Protein AF-A0A7S2QZH0-F1 (afdb_monomer_lite)

Organism: NCBI:txid49252

Foldseek 3Di:
DDCPDPVNLVVQLVQDDCVQENDDDPLPDSNLLSLLQWHGDGRQKIARVPPQFRFIDGDDQDPPDDPVVSVVSSVVVSVCSAPRTHPVRVRVSNVVSVVVVVVVVVVVVPVVPDDPDDVVVVVVVPPPPDDD

Structure (mmCIF, N/CA/C/O backbone):
data_AF-A0A7S2QZH0-F1
#
_entry.id   AF-A0A7S2QZH0-F1
#
loop_
_atom_site.group_PDB
_atom_site.id
_atom_site.type_symbol
_atom_site.label_atom_id
_atom_site.label_alt_id
_atom_site.label_comp_id
_atom_site.label_asym_id
_atom_site.label_entity_id
_atom_site.label_seq_id
_atom_site.pdbx_PDB_ins_code
_atom_site.Cartn_x
_atom_site.Cartn_y
_atom_site.Cartn_z
_atom_site.occupancy
_atom_site.B_iso_or_equiv
_atom_site.auth_seq_id
_atom_site.auth_comp_id
_atom_site.auth_asym_id
_atom_site.auth_atom_id
_atom_site.pdbx_PDB_model_num
ATOM 1 N N . ARG A 1 1 ? 8.606 1.012 -19.374 1.00 55.97 1 ARG A N 1
ATOM 2 C CA . ARG A 1 1 ? 7.199 1.336 -19.005 1.00 55.97 1 ARG A CA 1
ATOM 3 C C . ARG A 1 1 ? 7.217 2.508 -18.035 1.00 55.97 1 ARG A C 1
ATOM 5 O O . ARG A 1 1 ? 7.958 2.432 -17.066 1.00 55.97 1 ARG A O 1
ATOM 12 N N . GLN A 1 2 ? 6.449 3.571 -18.287 1.00 78.94 2 GLN A N 1
ATOM 13 C CA . GLN A 1 2 ? 6.393 4.718 -17.375 1.00 78.94 2 GLN A CA 1
ATOM 14 C C . GLN A 1 2 ? 5.576 4.367 -16.110 1.00 78.94 2 GLN A C 1
ATOM 16 O O . GLN A 1 2 ? 4.426 3.930 -16.238 1.00 78.94 2 GLN A O 1
ATOM 21 N N . PRO A 1 3 ? 6.130 4.531 -14.895 1.00 84.06 3 PRO A N 1
ATOM 22 C CA . PRO A 1 3 ? 5.494 4.100 -13.640 1.00 84.06 3 PRO A CA 1
ATOM 23 C C . PRO A 1 3 ? 4.222 4.893 -13.292 1.00 84.06 3 PRO A C 1
ATOM 25 O O . PRO A 1 3 ? 3.315 4.352 -12.652 1.00 84.06 3 PRO A O 1
ATOM 28 N N . PHE A 1 4 ? 4.128 6.134 -13.777 1.00 87.38 4 PHE A N 1
ATOM 29 C CA . PHE A 1 4 ? 3.031 7.071 -13.510 1.00 87.38 4 PHE A CA 1
ATOM 30 C C . PHE A 1 4 ? 1.964 7.135 -14.613 1.00 87.38 4 PHE A C 1
ATOM 32 O O . PHE A 1 4 ? 1.029 7.918 -14.502 1.00 87.38 4 PHE A O 1
ATOM 39 N N . SER A 1 5 ? 2.067 6.319 -15.670 1.00 90.94 5 SER A N 1
ATOM 40 C CA . SER A 1 5 ? 1.007 6.275 -16.689 1.00 90.94 5 SER A CA 1
ATOM 41 C C . SER A 1 5 ? -0.308 5.744 -16.103 1.00 90.94 5 SER A C 1
ATOM 43 O O . SER A 1 5 ? -0.283 4.891 -15.210 1.00 90.94 5 SER A O 1
ATOM 45 N N . ALA A 1 6 ? -1.447 6.171 -16.657 1.00 93.31 6 ALA A N 1
ATOM 46 C CA . ALA A 1 6 ? -2.769 5.681 -16.251 1.00 93.31 6 ALA A CA 1
ATOM 47 C C . ALA A 1 6 ? -2.864 4.145 -16.323 1.00 93.31 6 ALA A C 1
ATOM 49 O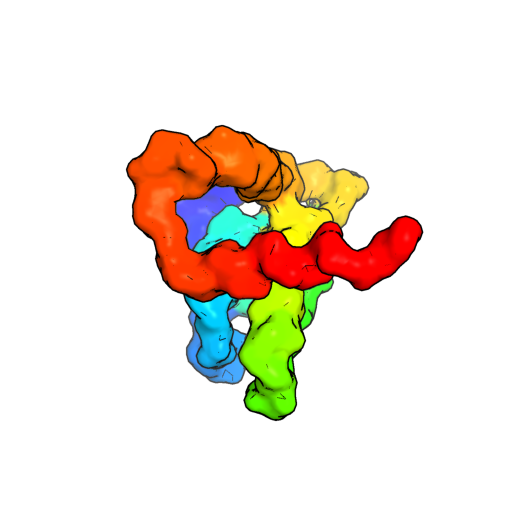 O . ALA A 1 6 ? -3.331 3.502 -15.389 1.00 93.31 6 ALA A O 1
ATOM 50 N N . SER A 1 7 ? -2.314 3.538 -17.382 1.00 95.06 7 SER A N 1
ATOM 51 C CA . SER A 1 7 ? -2.275 2.076 -17.528 1.00 95.06 7 SER A CA 1
ATOM 52 C C . SER A 1 7 ? -1.475 1.384 -16.418 1.00 95.06 7 SER A C 1
ATOM 54 O O . SER A 1 7 ? -1.883 0.341 -15.911 1.00 95.06 7 SER A O 1
ATOM 56 N N . SER A 1 8 ? -0.343 1.966 -16.006 1.00 93.81 8 SER A N 1
ATOM 57 C CA . SER A 1 8 ? 0.474 1.441 -14.909 1.00 93.81 8 SER A CA 1
ATOM 58 C C . SER A 1 8 ? -0.241 1.584 -13.569 1.00 93.81 8 SER A C 1
ATOM 60 O O . SER A 1 8 ? -0.105 0.705 -12.726 1.00 93.81 8 SER A O 1
ATOM 62 N N . TYR A 1 9 ? -0.987 2.671 -13.364 1.00 94.94 9 TYR A N 1
ATOM 63 C CA . TYR A 1 9 ? -1.792 2.887 -12.164 1.00 94.94 9 TYR A CA 1
ATOM 64 C C . TYR A 1 9 ? -2.964 1.900 -12.071 1.00 94.94 9 TYR A C 1
ATOM 66 O O . TYR A 1 9 ? -3.102 1.230 -11.049 1.00 94.94 9 TYR A O 1
ATOM 74 N N . ASN A 1 10 ? -3.730 1.725 -13.152 1.00 96.81 10 ASN A N 1
ATOM 75 C CA . ASN A 1 10 ? -4.853 0.782 -13.200 1.00 96.81 10 ASN A CA 1
ATOM 76 C C . ASN A 1 10 ? -4.401 -0.657 -12.928 1.00 96.81 10 ASN A C 1
ATOM 78 O O . ASN A 1 10 ? -4.992 -1.332 -12.094 1.00 96.81 10 ASN A O 1
ATOM 82 N N . LYS A 1 11 ? -3.271 -1.084 -13.504 1.00 97.06 11 LYS A N 1
ATOM 83 C CA . LYS A 1 11 ? -2.680 -2.400 -13.204 1.00 97.06 11 LYS A CA 1
ATOM 84 C C . LYS A 1 11 ? -2.366 -2.599 -11.724 1.00 97.06 11 LYS A C 1
ATOM 86 O O . LYS A 1 11 ? -2.441 -3.717 -11.225 1.00 97.06 11 LYS A O 1
ATOM 91 N N . ARG A 1 12 ? -1.981 -1.534 -11.010 1.00 97.69 12 ARG A N 1
ATOM 92 C CA . ARG A 1 12 ? -1.767 -1.630 -9.563 1.00 97.69 12 ARG A CA 1
ATOM 93 C C . ARG A 1 12 ? -3.084 -1.755 -8.818 1.00 97.69 12 ARG A C 1
ATOM 95 O O . ARG A 1 12 ? -3.172 -2.598 -7.934 1.00 97.69 12 ARG A O 1
ATOM 102 N N . LEU A 1 13 ? -4.103 -0.983 -9.192 1.00 97.25 13 LEU A N 1
ATOM 103 C CA . LEU A 1 13 ? -5.440 -1.092 -8.602 1.00 97.25 13 LEU A CA 1
ATOM 104 C C . LEU A 1 13 ? -6.047 -2.486 -8.769 1.00 97.25 13 LEU A C 1
ATOM 106 O O . LEU A 1 13 ? -6.577 -3.032 -7.810 1.00 97.25 13 LEU A O 1
ATOM 110 N N . GLU A 1 14 ? -5.904 -3.084 -9.950 1.00 98.12 14 GLU A N 1
ATOM 111 C CA . GLU A 1 14 ? -6.412 -4.427 -10.261 1.00 98.12 14 GLU A CA 1
ATOM 112 C C . GLU A 1 14 ? -5.811 -5.531 -9.374 1.00 98.12 14 GLU A C 1
ATOM 114 O O . GLU A 1 14 ? -6.393 -6.608 -9.246 1.00 98.12 14 GLU A O 1
ATOM 119 N N . SER A 1 15 ? -4.662 -5.278 -8.733 1.00 98.25 15 SER A N 1
ATOM 120 C CA . SER A 1 15 ? -4.067 -6.231 -7.787 1.00 98.25 15 SER A CA 1
ATOM 121 C C . SER A 1 15 ? -4.838 -6.341 -6.468 1.00 98.25 15 SER A C 1
ATOM 123 O O . SER A 1 15 ? -4.731 -7.355 -5.783 1.00 98.25 15 SER A O 1
ATOM 125 N N . PHE A 1 16 ? -5.630 -5.329 -6.101 1.00 98.25 16 PHE A N 1
ATOM 126 C CA . PHE A 1 16 ? -6.364 -5.308 -4.841 1.00 98.25 16 PHE A CA 1
ATOM 127 C C . PHE A 1 16 ? -7.692 -6.045 -4.981 1.00 98.25 16 PHE A C 1
ATOM 129 O O . PHE A 1 16 ? -8.530 -5.700 -5.812 1.00 98.25 16 PHE A O 1
ATOM 136 N N . ARG A 1 17 ? -7.908 -7.043 -4.123 1.00 96.69 17 ARG A N 1
ATOM 137 C CA . ARG A 1 17 ? -9.163 -7.795 -4.050 1.00 96.69 17 ARG A CA 1
ATOM 138 C C . ARG A 1 17 ? -9.742 -7.703 -2.652 1.00 96.69 17 ARG A C 1
ATOM 140 O O . ARG A 1 17 ? -9.004 -7.683 -1.671 1.00 96.69 17 ARG A O 1
ATOM 147 N N . THR A 1 18 ? -11.066 -7.736 -2.550 1.00 95.19 18 THR A N 1
ATOM 148 C CA . THR A 1 18 ? -11.759 -7.789 -1.254 1.00 95.19 18 THR A CA 1
ATOM 149 C C . THR A 1 18 ? -11.347 -9.006 -0.429 1.00 95.19 18 THR A C 1
ATOM 151 O O . THR A 1 18 ? -11.318 -8.917 0.787 1.00 95.19 18 THR A O 1
ATOM 154 N N . SER A 1 19 ? -10.958 -10.116 -1.063 1.00 96.31 19 SER A N 1
ATOM 155 C CA . SER A 1 19 ? -10.481 -11.325 -0.380 1.00 96.31 19 SER A CA 1
ATOM 156 C C . SER A 1 19 ? -9.100 -11.187 0.273 1.00 96.31 19 SER A C 1
ATOM 158 O O . SER A 1 19 ? -8.783 -11.958 1.170 1.00 96.31 19 SER A O 1
ATOM 160 N N . THR A 1 20 ? -8.263 -10.256 -0.192 1.00 96.25 20 THR A N 1
ATOM 161 C CA . THR A 1 20 ? -6.856 -10.118 0.236 1.00 96.25 20 THR A CA 1
ATOM 162 C C . THR A 1 20 ? -6.536 -8.743 0.824 1.00 96.25 20 THR A C 1
ATOM 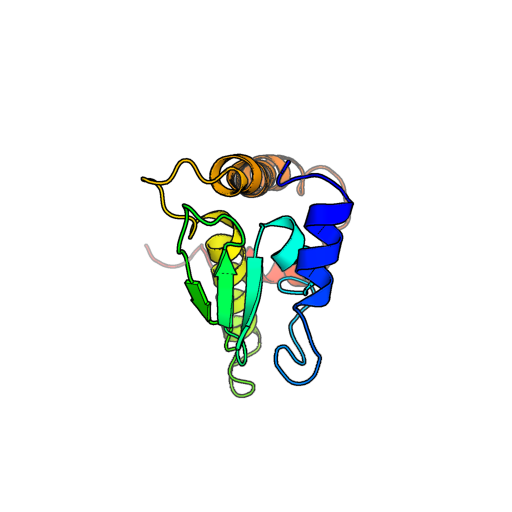164 O O . THR A 1 20 ? -5.455 -8.554 1.375 1.00 96.25 20 THR A O 1
ATOM 167 N N . TYR A 1 21 ? -7.451 -7.779 0.711 1.00 96.88 21 TYR A N 1
ATOM 168 C CA . TYR A 1 21 ? -7.281 -6.413 1.196 1.00 96.88 21 TYR A CA 1
ATOM 169 C C . TYR A 1 21 ? -8.639 -5.805 1.584 1.00 96.88 21 TYR A C 1
ATOM 171 O O . TYR A 1 21 ? -9.182 -4.927 0.910 1.00 96.88 21 TYR A O 1
ATOM 179 N N . PHE A 1 22 ? -9.226 -6.336 2.656 1.00 93.56 22 PHE A N 1
ATOM 180 C CA . PHE A 1 22 ? -10.569 -5.982 3.122 1.00 93.56 22 PHE A CA 1
ATOM 181 C C . PHE A 1 22 ? -10.560 -4.874 4.184 1.00 93.56 22 PHE A C 1
ATOM 183 O O . PHE A 1 22 ? -9.588 -4.727 4.926 1.00 93.56 22 PHE A O 1
ATOM 190 N N . ALA A 1 23 ? -11.674 -4.136 4.276 1.00 92.44 23 ALA A N 1
ATOM 191 C CA . ALA A 1 23 ? -12.004 -3.207 5.365 1.00 92.44 23 ALA A CA 1
ATOM 192 C C . ALA A 1 23 ? -10.881 -2.233 5.764 1.00 92.44 23 ALA A C 1
ATOM 194 O O . ALA A 1 23 ? -10.731 -1.879 6.934 1.00 92.44 23 ALA A O 1
ATOM 195 N N . LYS A 1 24 ? -10.075 -1.784 4.797 1.00 93.88 24 LYS A N 1
ATOM 196 C CA . LYS A 1 24 ? -9.039 -0.789 5.073 1.00 93.88 24 LYS A CA 1
ATOM 197 C C . LYS A 1 24 ? -9.642 0.614 5.136 1.00 93.88 24 LYS A C 1
ATOM 199 O O . LYS A 1 24 ? -10.502 0.941 4.315 1.00 93.88 24 LYS A O 1
ATOM 204 N N . PRO A 1 25 ? -9.183 1.459 6.074 1.00 92.88 25 PRO A N 1
ATOM 205 C CA . PRO A 1 25 ? -9.633 2.841 6.161 1.00 92.88 25 PRO A CA 1
ATOM 206 C C . PRO A 1 25 ? -9.270 3.592 4.881 1.00 92.88 25 PRO A C 1
ATOM 208 O O . PRO A 1 25 ? -8.297 3.253 4.206 1.00 92.88 25 PRO A O 1
ATOM 211 N N . ILE A 1 26 ? -10.002 4.665 4.570 1.00 88.31 26 ILE A N 1
ATOM 212 C CA . ILE A 1 26 ? -9.815 5.449 3.333 1.00 88.31 26 ILE A CA 1
ATOM 213 C C . ILE A 1 26 ? -8.361 5.900 3.126 1.00 88.31 26 ILE A C 1
ATOM 215 O O . ILE A 1 26 ? -7.845 5.939 2.006 1.00 88.31 26 ILE A O 1
ATOM 219 N N . ALA A 1 27 ? -7.684 6.159 4.244 1.00 88.50 27 ALA A N 1
ATOM 220 C CA . ALA A 1 27 ? -6.288 6.524 4.338 1.00 88.50 27 ALA A CA 1
ATOM 221 C C . ALA A 1 27 ? -5.306 5.510 3.743 1.00 88.50 27 ALA A C 1
ATOM 223 O O . ALA A 1 27 ? -4.231 5.894 3.285 1.00 88.50 27 ALA A O 1
ATOM 224 N N . LEU A 1 28 ? -5.693 4.241 3.763 1.00 93.75 28 LEU A N 1
ATOM 225 C CA . LEU A 1 28 ? -4.943 3.084 3.294 1.00 93.75 28 LEU A CA 1
ATOM 226 C C . LEU A 1 28 ? -5.747 2.355 2.211 1.00 93.75 28 LEU A C 1
ATOM 228 O O . LEU A 1 28 ? -5.608 1.156 2.023 1.00 93.75 28 LEU A O 1
ATOM 232 N N . SER A 1 29 ? -6.634 3.059 1.507 1.00 94.94 29 SER A N 1
ATOM 233 C CA . SER A 1 29 ? -7.429 2.455 0.438 1.00 94.94 29 SER A CA 1
ATOM 234 C C . SER A 1 29 ? -6.542 1.963 -0.719 1.00 94.94 29 SER A C 1
ATOM 236 O O . SER A 1 29 ? -5.436 2.484 -0.916 1.00 94.94 29 SER A O 1
ATOM 238 N N . PRO A 1 30 ? -7.026 1.012 -1.544 1.00 96.75 30 PRO A N 1
ATOM 239 C CA . PRO A 1 30 ? -6.342 0.588 -2.770 1.00 96.75 30 PRO A CA 1
ATOM 240 C C . PRO A 1 30 ? -5.908 1.750 -3.670 1.00 96.75 30 PRO A C 1
ATOM 242 O O . PRO A 1 30 ? -4.811 1.732 -4.220 1.00 96.75 30 PRO A O 1
ATOM 245 N N . ILE A 1 31 ? -6.741 2.793 -3.756 1.00 94.50 31 ILE A N 1
ATOM 246 C CA . ILE A 1 31 ? -6.486 4.029 -4.510 1.00 94.50 31 ILE A CA 1
ATOM 247 C C . ILE A 1 31 ? -5.218 4.720 -4.011 1.00 94.50 31 ILE A C 1
ATOM 249 O O . ILE A 1 31 ? -4.312 5.022 -4.791 1.00 94.50 31 ILE A O 1
ATOM 253 N N . VAL A 1 32 ? -5.127 4.921 -2.697 1.00 92.88 32 VAL A N 1
ATOM 254 C CA . VAL A 1 32 ? -3.962 5.548 -2.072 1.00 92.88 32 VAL A CA 1
ATOM 255 C C . VAL A 1 32 ? -2.726 4.666 -2.259 1.00 92.88 32 VAL A C 1
ATOM 257 O O . VAL A 1 32 ? -1.701 5.139 -2.749 1.00 92.88 32 VAL A O 1
ATOM 260 N N . CYS A 1 33 ? -2.823 3.372 -1.955 1.00 95.50 33 CYS A N 1
ATOM 261 C CA . CYS A 1 33 ? -1.702 2.439 -2.073 1.00 95.50 33 CYS A CA 1
A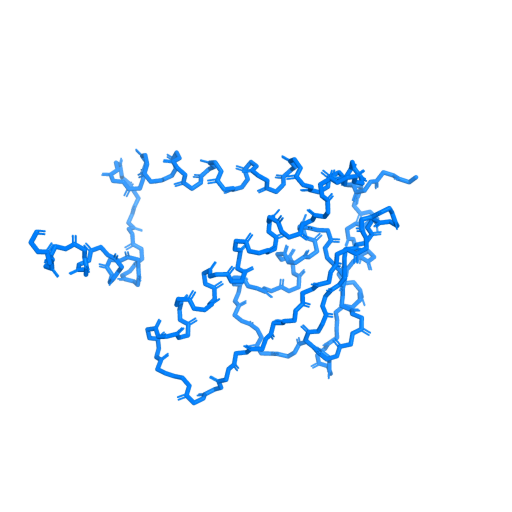TOM 262 C C . CYS A 1 33 ? -1.156 2.364 -3.510 1.00 95.50 33 CYS A C 1
ATOM 264 O O . CYS A 1 33 ? 0.052 2.483 -3.730 1.00 95.50 33 CYS A O 1
ATOM 266 N N . ALA A 1 34 ? -2.034 2.257 -4.510 1.00 95.75 34 ALA A N 1
ATOM 267 C CA . ALA A 1 34 ? -1.643 2.264 -5.915 1.00 95.75 34 ALA A CA 1
ATOM 268 C C . ALA A 1 34 ? -1.019 3.604 -6.333 1.00 95.75 34 ALA A C 1
ATOM 270 O O . ALA A 1 34 ? -0.080 3.613 -7.135 1.00 95.75 34 ALA A O 1
ATOM 271 N N . ARG A 1 35 ? -1.464 4.747 -5.794 1.00 92.00 35 ARG A N 1
ATOM 272 C CA . ARG A 1 35 ? -0.844 6.053 -6.090 1.00 92.00 35 ARG A CA 1
ATOM 273 C C . ARG A 1 35 ? 0.608 6.111 -5.616 1.00 92.00 35 ARG A C 1
ATOM 275 O O . ARG A 1 35 ? 1.441 6.644 -6.349 1.00 92.00 35 ARG A O 1
ATOM 282 N N . PHE A 1 36 ? 0.895 5.498 -4.469 1.00 93.25 36 PHE A N 1
ATOM 283 C CA . PHE A 1 36 ? 2.236 5.331 -3.899 1.00 93.25 36 PHE A CA 1
ATOM 284 C C . PHE A 1 36 ? 3.035 4.164 -4.512 1.00 93.25 36 PHE A C 1
ATOM 286 O O . PHE A 1 36 ? 4.123 3.833 -4.061 1.00 93.25 36 PHE A O 1
ATOM 293 N N . GLY A 1 37 ? 2.530 3.528 -5.572 1.00 95.31 37 GLY A N 1
ATOM 294 C CA . GLY A 1 37 ? 3.289 2.519 -6.312 1.00 95.31 37 GLY A CA 1
ATOM 295 C C . GLY A 1 37 ? 3.224 1.108 -5.738 1.00 95.31 37 GLY A C 1
ATOM 296 O O . GLY A 1 37 ? 3.959 0.239 -6.219 1.00 95.31 37 GLY A O 1
ATOM 297 N N . TRP A 1 38 ? 2.348 0.858 -4.768 1.00 97.44 38 TRP A N 1
ATOM 298 C CA . TRP A 1 38 ? 2.160 -0.451 -4.151 1.00 97.44 38 TRP A CA 1
ATOM 299 C C . TRP A 1 38 ? 1.161 -1.318 -4.922 1.00 97.44 38 TRP A C 1
ATOM 301 O O . TRP A 1 38 ? 0.207 -0.814 -5.514 1.00 97.44 38 TRP A O 1
ATOM 311 N N . ILE A 1 39 ? 1.390 -2.629 -4.889 1.00 98.31 39 ILE A N 1
ATOM 312 C CA . ILE A 1 39 ? 0.476 -3.677 -5.352 1.00 98.31 39 ILE A CA 1
ATOM 313 C C . ILE A 1 39 ? 0.191 -4.647 -4.218 1.00 98.31 39 ILE A C 1
ATOM 315 O O . ILE A 1 39 ? 1.068 -4.898 -3.393 1.00 98.31 39 ILE A O 1
ATOM 319 N N . ASN A 1 40 ? -1.011 -5.209 -4.184 1.00 98.44 40 ASN A N 1
ATOM 320 C CA . ASN A 1 40 ? -1.361 -6.244 -3.228 1.00 98.44 40 ASN A CA 1
ATOM 321 C C . ASN A 1 40 ? -0.918 -7.614 -3.748 1.00 98.44 40 ASN A C 1
ATOM 323 O O . ASN A 1 40 ? -1.278 -8.018 -4.850 1.00 98.44 40 ASN A O 1
ATOM 327 N N . VAL A 1 41 ? -0.095 -8.307 -2.962 1.00 97.81 41 VAL A N 1
ATOM 328 C CA . VAL A 1 41 ? 0.496 -9.597 -3.359 1.00 97.81 41 VAL A CA 1
ATOM 329 C C . VAL A 1 41 ? -0.035 -10.767 -2.537 1.00 97.81 41 VAL A C 1
ATOM 331 O O . VAL A 1 41 ? -0.048 -11.893 -3.028 1.00 97.81 41 VAL A O 1
ATOM 334 N N . LYS A 1 42 ? -0.470 -10.514 -1.295 1.00 96.00 42 LYS A N 1
ATOM 335 C CA . LYS A 1 42 ? -1.063 -11.483 -0.352 1.00 96.00 42 LYS A CA 1
ATOM 336 C C . LYS A 1 42 ? -1.964 -10.747 0.645 1.00 96.00 42 LYS A C 1
ATOM 338 O O . LYS A 1 42 ? -2.035 -9.523 0.602 1.00 96.00 42 LYS A O 1
ATOM 343 N N . ASN A 1 43 ? -2.606 -11.471 1.562 1.00 97.06 43 ASN A N 1
ATOM 344 C CA . ASN A 1 43 ? -3.443 -10.892 2.620 1.00 97.06 43 ASN A CA 1
ATOM 345 C C . ASN A 1 43 ? -2.727 -9.748 3.340 1.00 97.06 43 ASN A C 1
ATOM 347 O O . ASN A 1 43 ? -1.728 -9.980 4.013 1.00 97.06 43 ASN A O 1
ATOM 351 N N . ASP A 1 44 ? -3.225 -8.528 3.148 1.00 95.81 44 ASP A N 1
ATOM 352 C CA . ASP A 1 44 ? -2.706 -7.286 3.725 1.00 95.81 44 ASP A CA 1
ATOM 353 C C . ASP A 1 44 ? -1.247 -6.938 3.389 1.00 95.81 44 ASP A C 1
ATOM 355 O O . ASP A 1 44 ? -0.728 -5.918 3.845 1.00 95.81 44 ASP A O 1
ATOM 359 N N . MET A 1 45 ? -0.590 -7.732 2.541 1.00 97.81 45 MET A N 1
ATOM 360 C CA . MET A 1 45 ? 0.795 -7.530 2.134 1.00 97.81 45 MET A CA 1
ATOM 361 C C . MET A 1 45 ? 0.854 -6.750 0.831 1.00 97.81 45 MET A C 1
ATOM 363 O O . MET A 1 45 ? 0.273 -7.143 -0.189 1.00 97.81 45 MET A O 1
ATOM 367 N N . LEU A 1 46 ? 1.608 -5.661 0.862 1.00 98.25 46 LEU A N 1
ATOM 368 C CA . LEU A 1 46 ? 1.868 -4.813 -0.280 1.00 98.25 46 LEU A CA 1
ATOM 369 C C . LEU A 1 46 ? 3.332 -4.893 -0.677 1.00 98.25 46 LEU A C 1
ATOM 371 O O . LEU A 1 46 ? 4.214 -4.862 0.175 1.00 98.25 46 LEU A O 1
ATOM 375 N N . GLN A 1 47 ? 3.585 -4.931 -1.978 1.00 97.81 47 GLN A N 1
ATOM 376 C CA . GLN A 1 47 ? 4.922 -4.876 -2.549 1.00 97.81 47 GLN A CA 1
ATOM 377 C C . GLN A 1 47 ? 5.027 -3.678 -3.487 1.00 97.81 47 GLN A C 1
ATOM 379 O O . GLN A 1 47 ? 4.063 -3.315 -4.165 1.00 97.81 47 GLN A O 1
ATOM 384 N N . CYS A 1 48 ? 6.192 -3.042 -3.541 1.00 96.62 48 CYS A N 1
ATOM 385 C CA . CYS A 1 48 ? 6.428 -2.002 -4.528 1.00 96.62 48 CYS A CA 1
ATOM 386 C C . CYS A 1 48 ? 6.401 -2.606 -5.940 1.00 96.62 48 CYS A C 1
ATOM 388 O O . CYS A 1 48 ? 7.095 -3.574 -6.238 1.00 96.62 48 CYS A O 1
ATOM 390 N N . SER A 1 49 ? 5.626 -1.995 -6.833 1.00 95.81 49 SER A N 1
ATOM 391 C CA . SER A 1 49 ? 5.517 -2.414 -8.236 1.00 95.81 49 SER A CA 1
ATOM 392 C C . SER A 1 49 ? 6.787 -2.184 -9.059 1.00 95.81 49 SER A C 1
ATOM 394 O O . SER A 1 49 ? 6.901 -2.706 -10.168 1.00 95.81 49 SER A O 1
ATOM 396 N N . HIS A 1 50 ? 7.725 -1.371 -8.563 1.00 93.56 50 HIS A N 1
ATOM 397 C CA . HIS A 1 50 ? 8.981 -1.126 -9.255 1.00 93.56 50 HIS A CA 1
ATOM 398 C C . HIS A 1 50 ? 9.922 -2.329 -9.064 1.00 93.56 50 HIS A C 1
ATOM 400 O O . HIS A 1 50 ? 10.304 -2.591 -7.921 1.00 93.56 50 HIS A O 1
ATOM 406 N N . PRO A 1 51 ? 10.347 -3.024 -10.141 1.00 90.31 51 PRO A N 1
ATOM 407 C CA . PRO A 1 51 ? 11.133 -4.257 -10.033 1.00 90.31 51 PRO A CA 1
ATOM 408 C C . PRO A 1 51 ? 12.446 -4.088 -9.274 1.00 90.31 51 PRO A C 1
ATOM 410 O O . PRO A 1 51 ? 12.850 -4.988 -8.550 1.00 90.31 51 PRO A O 1
ATOM 413 N N . GLY A 1 52 ? 13.083 -2.921 -9.402 1.00 89.81 52 GLY A N 1
ATOM 414 C CA . GLY A 1 52 ? 14.304 -2.623 -8.669 1.00 89.81 52 GLY A CA 1
ATOM 415 C C . GLY A 1 52 ? 14.067 -2.437 -7.175 1.00 89.81 52 GLY A C 1
ATOM 416 O O . GLY A 1 52 ? 14.965 -2.699 -6.406 1.00 89.81 52 GLY A O 1
ATOM 417 N N . CYS A 1 53 ? 12.885 -2.006 -6.727 1.00 93.25 53 CYS A N 1
ATOM 418 C CA . CYS A 1 53 ? 12.685 -1.552 -5.349 1.00 93.25 53 CYS A CA 1
ATOM 419 C C . CYS A 1 53 ? 12.685 -2.703 -4.334 1.00 93.25 53 CYS A C 1
ATOM 421 O O . CYS A 1 53 ? 13.388 -2.625 -3.332 1.00 93.25 53 CYS A O 1
ATOM 423 N N . GLY A 1 54 ? 11.885 -3.747 -4.572 1.00 92.50 54 GLY A N 1
ATOM 424 C CA . GLY A 1 54 ? 11.783 -4.910 -3.678 1.00 92.50 54 GLY A CA 1
ATOM 425 C C . GLY A 1 54 ? 11.128 -4.653 -2.310 1.00 92.50 54 GLY A C 1
ATOM 426 O O . GLY A 1 54 ? 10.976 -5.589 -1.535 1.00 92.50 54 GLY A O 1
ATOM 427 N N . ALA A 1 55 ? 10.715 -3.420 -2.004 1.00 95.44 55 ALA A N 1
ATOM 428 C CA . ALA A 1 55 ? 10.095 -3.084 -0.725 1.00 95.44 55 ALA A CA 1
ATOM 429 C C . ALA A 1 55 ? 8.757 -3.803 -0.504 1.00 95.44 55 ALA A C 1
ATOM 431 O O . ALA A 1 55 ? 7.944 -3.910 -1.429 1.00 95.44 55 ALA A O 1
ATOM 432 N N . VAL A 1 56 ? 8.511 -4.217 0.741 1.00 96.50 56 VAL A N 1
ATOM 433 C CA . VAL A 1 56 ? 7.290 -4.900 1.182 1.00 96.50 56 VAL A CA 1
ATOM 434 C C . VAL A 1 56 ? 6.817 -4.303 2.504 1.00 96.50 56 VAL A C 1
ATOM 436 O O . VAL A 1 56 ? 7.624 -4.096 3.406 1.00 96.50 56 VAL A O 1
ATOM 439 N N . ILE A 1 57 ? 5.513 -4.062 2.630 1.00 96.81 57 ILE A N 1
ATOM 440 C CA . ILE A 1 57 ? 4.858 -3.649 3.879 1.00 96.81 57 ILE A CA 1
ATOM 441 C C . ILE A 1 57 ? 3.629 -4.535 4.136 1.00 96.81 57 ILE A C 1
ATOM 443 O O . ILE A 1 57 ? 3.016 -5.037 3.196 1.00 96.81 57 ILE A O 1
ATOM 447 N N . CYS A 1 58 ? 3.247 -4.724 5.398 1.00 97.00 58 CYS A N 1
ATOM 448 C CA . CYS A 1 58 ? 2.038 -5.457 5.784 1.00 97.00 58 CYS A CA 1
ATOM 449 C C . CYS A 1 58 ? 1.120 -4.541 6.598 1.00 97.00 58 CYS A C 1
ATOM 451 O O . CYS A 1 58 ? 1.548 -4.010 7.623 1.00 97.00 58 CYS A O 1
ATOM 453 N N . ILE A 1 59 ? -0.116 -4.338 6.134 1.00 95.56 59 ILE A N 1
ATOM 454 C CA . ILE A 1 59 ? -1.090 -3.418 6.734 1.00 95.56 59 ILE A CA 1
ATOM 455 C C . ILE A 1 59 ? -2.124 -4.215 7.525 1.00 95.56 59 ILE A C 1
ATOM 457 O O . ILE A 1 59 ? -3.211 -4.526 7.035 1.00 95.56 59 ILE A O 1
ATOM 461 N N . ASN A 1 60 ? -1.797 -4.516 8.776 1.00 93.56 60 ASN A N 1
ATOM 462 C CA . ASN A 1 60 ? -2.693 -5.209 9.689 1.00 93.56 60 ASN A CA 1
ATOM 463 C C . ASN A 1 60 ? -3.137 -4.243 10.792 1.00 93.56 60 ASN A C 1
ATOM 465 O O . ASN A 1 60 ? -2.313 -3.712 11.531 1.00 93.56 60 ASN A O 1
ATOM 469 N N . ILE A 1 61 ? -4.444 -4.002 10.879 1.00 91.62 61 ILE A N 1
ATOM 470 C CA . ILE A 1 61 ? -5.046 -3.190 11.935 1.00 91.62 61 ILE A CA 1
ATOM 471 C C . ILE A 1 61 ? -5.892 -4.143 12.763 1.00 91.62 61 ILE A C 1
ATOM 473 O O . ILE A 1 61 ? -6.886 -4.681 12.275 1.00 91.62 61 ILE A O 1
ATOM 477 N N . ASN A 1 62 ? -5.477 -4.374 14.005 1.00 92.44 62 ASN A N 1
ATOM 478 C CA . ASN A 1 62 ? -6.215 -5.241 14.908 1.00 92.44 62 ASN A CA 1
ATOM 479 C C . ASN A 1 62 ? -7.538 -4.550 15.296 1.00 92.44 62 ASN A C 1
ATOM 481 O O . ASN A 1 62 ? -7.494 -3.466 15.877 1.00 92.44 62 ASN A O 1
ATOM 485 N N . PRO A 1 63 ? -8.705 -5.166 15.033 1.00 89.50 63 PRO A N 1
ATOM 486 C CA . PRO A 1 63 ? -10.006 -4.560 15.321 1.00 89.50 63 PRO A CA 1
ATOM 487 C C . PRO A 1 63 ? -10.279 -4.358 16.820 1.00 89.50 63 PRO A C 1
ATOM 489 O O . PRO A 1 63 ? -11.245 -3.696 17.175 1.00 89.50 63 PRO A O 1
ATOM 492 N N . LYS A 1 64 ? -9.457 -4.936 17.706 1.00 94.62 64 LYS A N 1
ATOM 493 C CA . LYS A 1 64 ? -9.552 -4.760 19.164 1.00 94.62 64 LYS A CA 1
ATOM 494 C C . LYS A 1 64 ? -8.806 -3.527 19.683 1.00 94.62 64 LYS A C 1
ATOM 496 O O . LYS A 1 64 ? -8.819 -3.286 20.887 1.00 94.62 64 LYS A O 1
ATOM 501 N N . LEU A 1 65 ? -8.096 -2.798 18.821 1.00 93.44 65 LEU A N 1
ATOM 502 C CA . LEU A 1 65 ? -7.415 -1.569 19.219 1.00 93.44 65 LEU A CA 1
ATOM 503 C C . LEU A 1 65 ? -8.433 -0.484 19.572 1.00 93.44 65 LEU A C 1
ATOM 505 O O . LEU A 1 65 ? -9.515 -0.419 18.993 1.00 93.44 65 LEU A O 1
ATOM 509 N N . SER A 1 66 ? -8.059 0.399 20.499 1.00 95.19 66 SER A N 1
ATOM 510 C CA . SER A 1 66 ? -8.815 1.629 20.727 1.00 95.19 66 SER A CA 1
ATOM 511 C C . SER A 1 66 ? -8.796 2.505 19.472 1.00 95.19 66 SER A C 1
ATOM 513 O O . SER A 1 66 ? -7.911 2.376 18.619 1.00 95.19 66 SER A O 1
ATOM 515 N N . GLU A 1 67 ? -9.753 3.425 19.369 1.00 90.75 67 GLU A N 1
ATOM 516 C CA . GLU A 1 67 ? -9.813 4.370 18.251 1.00 90.75 67 GLU A CA 1
ATOM 517 C C . GLU A 1 67 ? -8.502 5.166 18.135 1.00 90.75 67 GLU A C 1
ATOM 519 O O . GLU A 1 67 ? -7.885 5.191 17.074 1.00 90.75 67 GLU A O 1
ATOM 524 N N . THR A 1 68 ? -7.996 5.717 19.244 1.00 89.75 68 THR A N 1
ATOM 525 C CA . THR A 1 68 ? -6.737 6.481 19.272 1.00 89.75 68 THR A CA 1
ATOM 526 C C . THR A 1 68 ? -5.542 5.656 18.787 1.00 89.75 68 THR A C 1
ATOM 528 O O . THR A 1 68 ? -4.775 6.111 17.937 1.00 89.75 68 THR A O 1
ATOM 531 N N . ALA A 1 69 ? -5.399 4.417 19.272 1.00 89.38 69 ALA A N 1
ATOM 532 C CA . ALA A 1 69 ? -4.313 3.535 18.847 1.00 89.38 69 ALA A CA 1
ATOM 533 C C . ALA A 1 69 ? -4.436 3.158 17.361 1.00 89.38 69 ALA A C 1
ATOM 535 O O . ALA A 1 69 ? -3.435 3.114 16.642 1.00 89.38 69 ALA A O 1
ATOM 536 N N . SER A 1 70 ? -5.665 2.940 16.885 1.00 92.00 70 SER A N 1
ATOM 537 C CA . SER A 1 70 ? -5.952 2.673 15.474 1.00 92.00 70 SER A CA 1
ATOM 538 C C . SER A 1 70 ? -5.572 3.862 14.595 1.00 92.00 70 SER A C 1
ATOM 540 O O . SER A 1 70 ? -4.889 3.676 13.591 1.00 92.00 70 SER A O 1
ATOM 542 N N . GLN A 1 71 ? -5.935 5.087 14.986 1.00 87.12 71 GLN A N 1
ATOM 543 C CA . GLN A 1 71 ? -5.591 6.306 14.248 1.00 87.12 71 GLN A CA 1
ATOM 544 C C . GLN A 1 71 ? -4.077 6.525 14.167 1.00 87.12 71 GLN A C 1
ATOM 546 O O . GLN A 1 71 ? -3.552 6.803 13.085 1.00 87.12 71 GLN A O 1
ATOM 551 N N . PHE A 1 72 ? -3.353 6.328 15.274 1.00 88.88 72 PHE A N 1
ATOM 552 C CA . PHE A 1 72 ? -1.892 6.413 15.278 1.00 88.88 72 PHE A CA 1
ATOM 553 C C . PHE A 1 72 ? -1.261 5.383 14.330 1.00 88.88 72 PHE A C 1
ATOM 555 O O . PHE A 1 72 ? -0.406 5.718 13.506 1.00 88.88 72 PHE A O 1
ATOM 562 N N . LEU A 1 73 ? -1.729 4.133 14.382 1.00 90.69 73 LEU A N 1
ATOM 563 C CA . LEU A 1 73 ? -1.238 3.067 13.512 1.00 90.69 73 LEU A CA 1
ATOM 564 C C . LEU A 1 73 ? -1.546 3.339 12.032 1.00 90.69 73 LEU A C 1
ATOM 566 O O . LEU A 1 73 ? -0.685 3.144 11.172 1.00 90.69 73 LEU A O 1
ATOM 570 N N . ILE A 1 74 ? -2.746 3.837 11.723 1.00 89.38 74 ILE A N 1
ATOM 571 C CA . ILE A 1 74 ? -3.122 4.260 10.370 1.00 89.38 74 ILE A CA 1
ATOM 572 C C . ILE A 1 74 ? -2.163 5.339 9.884 1.00 89.38 74 ILE A C 1
ATOM 574 O O . ILE A 1 74 ? -1.625 5.220 8.783 1.00 89.38 74 ILE A O 1
ATOM 578 N N . GLN A 1 75 ? -1.914 6.364 10.701 1.00 87.75 75 GLN A N 1
ATOM 579 C CA . GLN A 1 75 ? -1.010 7.455 10.358 1.00 87.75 75 GLN A CA 1
ATOM 580 C C . GLN A 1 75 ? 0.409 6.943 10.078 1.00 87.75 75 GLN A C 1
ATOM 582 O O . GLN A 1 75 ? 0.996 7.307 9.054 1.00 87.75 75 GLN A O 1
ATOM 587 N N . ARG A 1 76 ? 0.908 6.018 10.902 1.00 89.75 76 ARG A N 1
ATOM 588 C CA . ARG A 1 76 ? 2.204 5.368 10.693 1.00 89.75 76 ARG A CA 1
ATOM 589 C C . ARG A 1 76 ? 2.253 4.593 9.377 1.00 89.75 76 ARG A C 1
ATOM 591 O O . ARG A 1 76 ? 3.206 4.744 8.613 1.00 89.75 76 ARG A O 1
ATOM 598 N N . TYR A 1 77 ? 1.218 3.814 9.059 1.00 93.81 77 TYR A N 1
ATOM 599 C CA . TYR A 1 77 ? 1.146 3.106 7.780 1.00 93.81 77 TYR A CA 1
ATOM 600 C C . TYR A 1 77 ? 1.103 4.056 6.585 1.00 93.81 77 TYR A C 1
ATOM 602 O O . TYR A 1 77 ? 1.735 3.775 5.567 1.00 93.81 77 TYR A O 1
ATOM 610 N N . ARG A 1 78 ? 0.422 5.203 6.696 1.00 88.56 78 ARG A N 1
ATOM 611 C CA . ARG A 1 78 ? 0.433 6.214 5.627 1.00 88.56 78 ARG A CA 1
ATOM 612 C C . ARG A 1 78 ? 1.836 6.743 5.351 1.00 88.56 78 ARG A C 1
ATOM 614 O O . ARG A 1 78 ? 2.196 6.929 4.195 1.00 88.56 78 ARG A O 1
ATOM 621 N N . GLU A 1 79 ? 2.625 6.986 6.391 1.00 88.00 79 GLU A N 1
ATOM 622 C CA . GLU A 1 79 ? 4.018 7.422 6.241 1.00 88.00 79 GLU A CA 1
ATOM 623 C C . GLU A 1 79 ? 4.889 6.325 5.634 1.00 88.00 79 GLU A C 1
ATOM 625 O O . GLU A 1 79 ? 5.731 6.600 4.780 1.00 88.00 79 GLU A O 1
ATOM 630 N N . MET A 1 80 ? 4.664 5.069 6.021 1.00 91.94 80 MET A N 1
ATOM 631 C CA . MET A 1 80 ? 5.365 3.921 5.443 1.00 91.94 80 MET A CA 1
ATOM 632 C C . MET A 1 80 ? 5.054 3.747 3.954 1.00 91.94 80 MET A C 1
ATOM 634 O O . MET A 1 80 ? 5.967 3.487 3.174 1.00 91.94 80 MET A O 1
ATOM 638 N N . LEU A 1 81 ? 3.806 3.980 3.521 1.00 92.12 81 LEU A N 1
ATOM 639 C CA . LEU A 1 81 ? 3.462 3.977 2.093 1.00 92.12 81 LEU A CA 1
ATOM 640 C C . LEU A 1 81 ? 4.332 4.947 1.288 1.00 92.12 81 LEU A C 1
ATOM 642 O O . LEU A 1 81 ? 4.615 4.674 0.126 1.00 92.12 81 LEU A O 1
ATOM 646 N N . ALA A 1 82 ? 4.758 6.057 1.888 1.00 88.81 82 ALA A N 1
ATOM 647 C CA . ALA A 1 82 ? 5.609 7.020 1.213 1.00 88.81 82 ALA A CA 1
ATOM 648 C C . ALA A 1 82 ? 7.107 6.727 1.370 1.00 88.81 82 ALA A C 1
ATOM 650 O O . ALA A 1 82 ? 7.866 6.878 0.417 1.00 88.81 82 ALA A O 1
ATOM 651 N N . THR A 1 83 ? 7.542 6.305 2.554 1.00 87.88 83 THR A N 1
ATOM 652 C CA . THR A 1 83 ? 8.970 6.254 2.909 1.00 87.88 83 THR A CA 1
ATOM 653 C C . THR A 1 83 ? 9.606 4.878 2.753 1.00 87.88 83 THR A C 1
ATOM 655 O O . THR A 1 83 ? 10.813 4.794 2.559 1.00 87.88 83 THR A O 1
ATOM 658 N N . SER A 1 84 ? 8.832 3.788 2.786 1.00 92.56 84 SER A N 1
ATOM 659 C CA . SER A 1 84 ? 9.375 2.420 2.816 1.00 92.56 84 SER A CA 1
ATOM 660 C C . SER A 1 84 ? 9.909 1.913 1.471 1.00 92.56 84 SER A C 1
ATOM 662 O O . SER A 1 84 ? 10.213 0.731 1.340 1.00 92.56 84 SER A O 1
ATOM 664 N N . HIS A 1 85 ? 10.042 2.765 0.457 1.00 92.19 85 HIS A N 1
ATOM 665 C CA . HIS A 1 85 ? 10.717 2.399 -0.785 1.00 92.19 85 HIS A CA 1
ATOM 666 C C . HIS A 1 85 ? 12.232 2.282 -0.574 1.00 92.19 85 HIS A C 1
ATOM 668 O O . HIS A 1 85 ? 12.844 3.135 0.064 1.00 92.19 85 HIS A O 1
ATOM 674 N N . ALA A 1 86 ? 12.853 1.259 -1.164 1.00 84.00 86 ALA A N 1
ATOM 675 C CA . ALA A 1 86 ? 14.292 1.053 -1.054 1.00 84.00 86 ALA A CA 1
ATOM 676 C C . ALA A 1 86 ? 15.079 2.225 -1.664 1.00 84.00 86 ALA A C 1
ATOM 678 O O . ALA A 1 86 ? 14.899 2.578 -2.833 1.00 84.00 86 ALA A O 1
ATOM 679 N N . GLU A 1 87 ? 15.979 2.795 -0.864 1.00 72.00 87 GLU A N 1
ATOM 680 C CA . GLU A 1 87 ? 16.815 3.943 -1.226 1.00 72.00 87 GLU A CA 1
ATOM 681 C C . GLU A 1 87 ? 17.794 3.626 -2.361 1.00 72.00 87 GLU A C 1
ATOM 683 O O . GLU A 1 87 ? 17.873 4.354 -3.349 1.00 72.00 87 GLU A O 1
ATOM 688 N N . HIS A 1 88 ? 18.456 2.475 -2.274 1.00 69.31 88 HIS A N 1
ATOM 689 C CA . HIS A 1 88 ? 19.497 2.032 -3.205 1.00 69.31 88 HIS A CA 1
ATOM 690 C C . HIS A 1 88 ? 18.991 1.782 -4.639 1.00 69.31 88 HIS A C 1
ATOM 692 O O . HIS A 1 88 ? 19.787 1.650 -5.564 1.00 69.31 88 HIS A O 1
ATOM 698 N N . ASN A 1 89 ? 17.669 1.745 -4.848 1.00 65.50 89 ASN A N 1
ATOM 699 C CA . ASN A 1 89 ? 17.056 1.216 -6.065 1.00 65.50 89 ASN A CA 1
ATOM 700 C C . ASN A 1 89 ? 16.401 2.264 -6.981 1.00 65.50 89 ASN A C 1
ATOM 702 O O . ASN A 1 89 ? 15.596 1.896 -7.835 1.00 65.50 89 ASN A O 1
ATOM 706 N N . LYS A 1 90 ? 16.723 3.563 -6.829 1.00 81.69 90 LYS A N 1
ATOM 707 C CA . LYS A 1 90 ? 16.174 4.684 -7.638 1.00 81.69 90 LYS A CA 1
ATOM 708 C C . LYS A 1 90 ? 14.666 4.542 -7.902 1.00 81.69 90 LYS A C 1
ATOM 710 O O . LYS A 1 90 ? 14.184 4.763 -9.015 1.00 81.69 90 LYS A O 1
ATOM 715 N N . CYS A 1 91 ? 13.920 4.124 -6.878 1.00 89.50 91 CYS A N 1
ATOM 716 C CA . CYS A 1 91 ? 12.497 3.865 -7.016 1.00 89.50 91 CYS A CA 1
ATOM 717 C C . CYS A 1 91 ? 11.788 5.171 -7.411 1.00 89.50 91 CYS A C 1
ATOM 719 O O . CYS A 1 91 ? 11.858 6.141 -6.653 1.00 89.50 91 CYS A O 1
ATOM 721 N N . PRO A 1 92 ? 11.063 5.216 -8.544 1.00 89.81 92 PRO A N 1
ATOM 722 C CA . PRO A 1 92 ? 10.409 6.441 -9.001 1.00 89.81 92 PRO A CA 1
ATOM 723 C C . PRO A 1 92 ? 9.371 6.944 -7.993 1.00 89.81 92 PRO A C 1
ATOM 725 O O . PRO A 1 92 ? 9.142 8.144 -7.888 1.00 89.81 92 PRO A O 1
ATOM 728 N N . PHE A 1 93 ? 8.772 6.030 -7.226 1.00 89.44 93 PHE A N 1
ATOM 729 C CA . PHE A 1 93 ? 7.774 6.367 -6.222 1.00 89.44 93 PHE A CA 1
ATOM 730 C C . PHE A 1 93 ? 8.368 7.030 -4.982 1.00 89.44 93 PHE A C 1
ATOM 732 O O . PHE A 1 93 ? 7.654 7.817 -4.390 1.00 89.44 93 PHE A O 1
ATOM 739 N N . ARG A 1 94 ? 9.650 6.813 -4.642 1.00 85.25 94 ARG A N 1
ATOM 740 C CA . ARG A 1 94 ? 10.291 7.390 -3.441 1.00 85.25 94 ARG A CA 1
ATOM 741 C C . ARG A 1 94 ? 10.280 8.921 -3.444 1.00 85.25 94 ARG A C 1
ATOM 743 O O . ARG A 1 94 ? 9.905 9.539 -2.459 1.00 85.25 94 ARG A O 1
ATOM 750 N N . ASN A 1 95 ? 10.651 9.527 -4.569 1.00 75.44 95 ASN A N 1
ATOM 751 C CA . ASN A 1 95 ? 10.723 10.988 -4.672 1.00 75.44 95 ASN A CA 1
ATOM 752 C C . ASN A 1 95 ? 9.338 11.619 -4.899 1.00 75.44 95 ASN A C 1
ATOM 754 O O . ASN A 1 95 ? 9.109 12.773 -4.549 1.00 75.44 95 ASN A O 1
ATOM 758 N N . ASP A 1 96 ? 8.408 10.888 -5.522 1.00 76.12 96 ASP A N 1
ATOM 759 C CA . ASP A 1 96 ? 7.033 11.360 -5.729 1.00 76.12 96 ASP A CA 1
ATOM 760 C C . ASP A 1 96 ? 6.217 11.294 -4.431 1.00 76.12 96 ASP A C 1
ATOM 762 O O . ASP A 1 96 ? 5.411 12.178 -4.151 1.00 76.12 96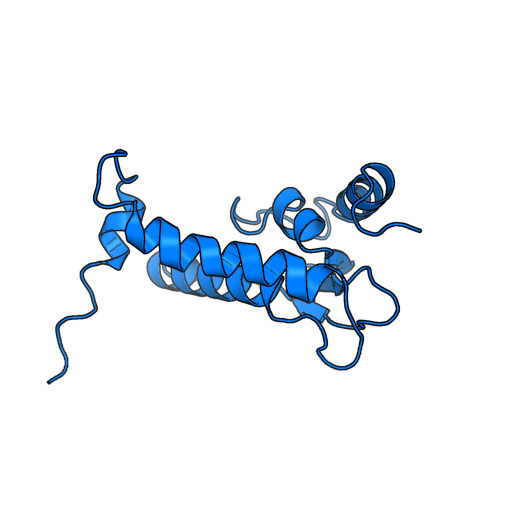 ASP A O 1
ATOM 766 N N . SER A 1 97 ? 6.461 10.276 -3.608 1.00 67.94 97 SER A N 1
ATOM 767 C CA . SER A 1 97 ? 5.797 10.083 -2.327 1.00 67.94 97 SER A CA 1
ATOM 768 C C . SER A 1 97 ? 6.301 11.023 -1.232 1.00 67.94 97 SER A C 1
ATOM 770 O O . SER A 1 97 ? 5.518 11.436 -0.380 1.00 67.94 97 SER A O 1
ATOM 772 N N . GLU A 1 98 ? 7.570 11.425 -1.268 1.00 60.50 98 GLU A N 1
ATOM 773 C CA . GLU A 1 98 ? 8.129 12.419 -0.347 1.00 60.50 98 GLU A CA 1
ATOM 774 C C . GLU A 1 98 ? 7.447 13.790 -0.496 1.00 60.50 98 GLU A C 1
ATOM 776 O O . GLU A 1 98 ? 7.143 14.446 0.501 1.00 60.50 98 GLU A O 1
ATOM 781 N N . LYS A 1 99 ? 7.062 14.177 -1.721 1.00 63.88 99 LYS A N 1
ATOM 782 C CA . LYS A 1 99 ? 6.274 15.400 -1.966 1.00 63.88 99 LYS A CA 1
ATOM 783 C C . LYS A 1 99 ? 4.934 15.398 -1.226 1.00 63.88 99 LYS A C 1
ATOM 785 O O . LYS A 1 99 ? 4.504 16.448 -0.761 1.00 63.88 99 LYS A O 1
ATOM 790 N N . TRP A 1 100 ? 4.304 14.231 -1.058 1.00 61.41 100 TRP A N 1
ATOM 791 C CA . TRP A 1 100 ? 3.067 14.098 -0.277 1.00 61.41 100 TRP A CA 1
ATOM 792 C C . TRP A 1 100 ? 3.279 14.334 1.225 1.00 61.41 100 TRP A C 1
ATOM 794 O O . TRP A 1 100 ? 2.372 14.809 1.913 1.00 61.41 100 TRP A O 1
ATOM 804 N N . LEU A 1 101 ? 4.469 14.026 1.745 1.00 56.75 101 LEU A N 1
ATOM 805 C CA . LEU A 1 101 ? 4.835 14.315 3.133 1.00 56.75 101 LEU A CA 1
ATOM 806 C C . LEU A 1 101 ? 5.212 15.789 3.317 1.00 56.75 101 LEU A C 1
ATOM 808 O O . LEU A 1 101 ? 4.828 16.390 4.316 1.00 56.75 101 LEU A O 1
ATOM 812 N N . LEU A 1 102 ? 5.869 16.409 2.335 1.00 51.94 102 LEU A N 1
ATOM 813 C CA . LEU A 1 102 ? 6.178 17.845 2.356 1.00 51.94 102 LEU A CA 1
ATOM 814 C C . LEU A 1 102 ? 4.911 18.704 2.300 1.00 51.94 102 LEU A C 1
ATOM 816 O O . LEU A 1 102 ? 4.785 19.658 3.070 1.00 51.94 102 LEU A O 1
ATOM 820 N N . THR A 1 103 ? 3.902 18.290 1.522 1.00 49.38 103 THR A N 1
ATOM 821 C CA . THR A 1 103 ? 2.582 18.927 1.594 1.00 49.38 103 THR A CA 1
ATOM 822 C C . THR A 1 103 ? 1.944 18.804 2.974 1.00 49.38 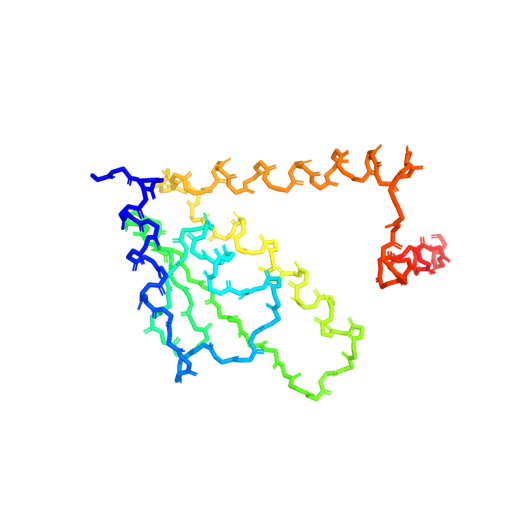103 THR A C 1
ATOM 824 O O . THR A 1 103 ? 1.142 19.660 3.305 1.00 49.38 103 THR A O 1
ATOM 827 N N . LYS A 1 104 ? 2.301 17.837 3.837 1.00 49.12 104 LYS A N 1
ATOM 828 C CA . LYS A 1 104 ? 1.844 17.862 5.239 1.00 49.12 104 LYS A CA 1
ATOM 829 C C . LYS A 1 104 ? 2.528 18.947 6.069 1.00 49.12 104 LYS A C 1
ATOM 831 O O . LYS A 1 104 ? 1.871 19.476 6.954 1.00 49.12 104 LYS A O 1
ATOM 836 N N . GLY A 1 105 ? 3.787 19.300 5.803 1.00 42.81 105 GLY A N 1
ATOM 837 C CA . GLY A 1 105 ? 4.470 20.421 6.466 1.00 42.81 105 GLY A CA 1
ATOM 838 C C . GLY A 1 105 ? 3.890 21.778 6.052 1.00 42.81 105 GLY A C 1
ATOM 839 O O . GLY A 1 105 ? 3.614 22.625 6.899 1.00 42.81 105 GLY A O 1
ATOM 840 N N . GLU A 1 106 ? 3.600 21.939 4.759 1.00 39.25 106 GLU A N 1
ATOM 841 C CA . GLU A 1 106 ? 2.966 23.141 4.197 1.00 39.25 106 GLU A CA 1
ATOM 842 C C . GLU A 1 106 ? 1.443 23.197 4.410 1.00 39.25 106 GLU A C 1
ATOM 844 O O . GLU A 1 106 ? 0.875 24.284 4.449 1.00 39.25 106 GLU A O 1
ATOM 849 N N . MET A 1 107 ? 0.758 22.058 4.572 1.00 40.62 107 MET A N 1
ATOM 850 C CA . MET A 1 107 ? -0.641 22.008 5.017 1.00 40.62 107 MET A CA 1
ATOM 851 C C . MET A 1 107 ? -0.762 22.138 6.532 1.00 40.62 107 MET A C 1
ATOM 853 O O . MET A 1 107 ? -1.768 22.682 6.960 1.00 40.62 107 MET A O 1
ATOM 857 N N . ARG A 1 108 ? 0.244 21.755 7.341 1.00 43.97 108 ARG A N 1
ATOM 858 C CA . ARG A 1 108 ? 0.365 22.231 8.733 1.00 43.97 108 ARG A CA 1
ATOM 859 C C . ARG A 1 108 ? 0.301 23.757 8.684 1.00 43.97 108 ARG A C 1
ATOM 861 O O . ARG A 1 108 ? -0.738 24.278 9.039 1.00 43.97 108 ARG A O 1
ATOM 868 N N . ASN A 1 109 ? 1.268 24.372 7.988 1.00 38.19 109 ASN A N 1
ATOM 869 C CA . ASN A 1 109 ? 1.280 25.697 7.327 1.00 38.19 109 ASN A CA 1
ATOM 870 C C . ASN A 1 109 ? -0.058 26.427 7.042 1.00 38.19 109 ASN A C 1
ATOM 872 O O . ASN A 1 109 ? -0.139 27.647 7.153 1.00 38.19 109 ASN A O 1
ATOM 876 N N . LYS A 1 110 ? -1.071 25.715 6.542 1.00 35.38 110 LYS A N 1
ATOM 877 C CA . LYS A 1 110 ? -2.251 26.314 5.888 1.00 35.38 110 LYS A CA 1
ATOM 878 C C . LYS A 1 110 ? -3.587 25.877 6.486 1.00 35.38 110 LYS A C 1
ATOM 880 O O . LYS A 1 110 ? -4.600 26.510 6.212 1.00 35.38 110 LYS A O 1
ATOM 885 N N . LEU A 1 111 ? -3.618 24.831 7.311 1.00 44.59 111 LEU A N 1
ATOM 886 C CA . LEU A 1 111 ? -4.843 24.350 7.963 1.00 44.59 111 LEU A CA 1
ATOM 887 C C . LEU A 1 111 ? -5.292 25.239 9.137 1.00 44.59 111 LEU A C 1
ATOM 889 O O . LEU A 1 111 ? -6.391 25.042 9.644 1.00 44.59 111 LEU A O 1
ATOM 893 N N . TYR A 1 112 ? -4.494 26.236 9.533 1.00 42.91 112 TYR A N 1
ATOM 894 C CA . TYR A 1 112 ? -4.884 27.270 10.503 1.00 42.91 112 TYR A CA 1
ATOM 895 C C . TYR A 1 112 ? -5.459 28.552 9.884 1.00 42.91 112 TYR A C 1
ATOM 897 O O . TYR A 1 112 ? -5.952 29.396 10.621 1.00 42.91 112 TYR A O 1
ATOM 905 N N . GLU A 1 113 ? -5.455 28.701 8.557 1.00 35.34 113 GLU A N 1
ATOM 906 C CA . GLU A 1 113 ? -5.793 29.973 7.888 1.00 35.34 113 GLU A CA 1
ATOM 907 C C . GLU A 1 113 ? -7.050 29.892 6.995 1.00 35.34 113 GLU A C 1
ATOM 909 O O . GLU A 1 113 ? -7.227 30.712 6.101 1.00 35.34 113 GLU A O 1
ATOM 914 N N . GLY A 1 114 ? -7.975 28.948 7.234 1.00 40.94 114 GLY A N 1
ATOM 915 C CA . GLY A 1 114 ? -9.359 29.149 6.757 1.00 40.94 114 GLY A CA 1
ATOM 916 C C . GLY A 1 114 ? -10.093 28.011 6.048 1.00 40.94 114 GLY A C 1
ATOM 917 O O . GLY A 1 114 ? -10.966 28.291 5.232 1.00 40.94 114 GLY A O 1
ATOM 918 N N . PHE A 1 115 ? -9.838 26.741 6.365 1.00 36.47 115 PHE A N 1
ATOM 919 C CA . PHE A 1 115 ? -10.783 25.670 6.019 1.00 36.47 115 PHE A CA 1
ATOM 920 C C . PHE A 1 115 ? -11.194 24.903 7.272 1.00 36.47 115 PHE A C 1
ATOM 922 O O . PHE A 1 115 ? -10.342 24.505 8.061 1.00 36.47 115 PHE A O 1
ATOM 929 N N . ILE A 1 116 ? -12.508 24.720 7.445 1.00 40.16 116 ILE A N 1
ATOM 930 C CA . ILE A 1 116 ? -13.130 24.010 8.569 1.00 40.16 116 ILE A CA 1
ATOM 931 C C . ILE A 1 116 ? -12.436 22.659 8.745 1.00 40.16 116 ILE A C 1
ATOM 933 O O . ILE A 1 116 ? -12.565 21.759 7.914 1.00 40.16 116 ILE A O 1
ATOM 937 N N . VAL A 1 117 ? -11.678 22.547 9.831 1.00 43.72 117 VAL A N 1
ATOM 938 C CA . VAL A 1 117 ? -10.975 21.332 10.223 1.00 43.72 117 VAL A CA 1
ATOM 939 C C . VAL A 1 117 ? -12.037 20.303 10.627 1.00 43.72 117 VAL A C 1
ATOM 941 O O . VAL A 1 117 ? -12.829 20.587 11.529 1.00 43.72 117 VAL A O 1
ATOM 944 N N . PRO A 1 118 ? -12.111 19.120 9.989 1.00 41.09 118 PRO A N 1
ATOM 945 C CA . PRO A 1 118 ? -12.991 18.059 10.455 1.00 41.09 118 PRO A CA 1
ATOM 946 C C . PRO A 1 118 ? -12.690 17.747 11.933 1.00 41.09 118 PRO A C 1
ATOM 948 O O . PRO A 1 118 ? -11.511 17.621 12.274 1.00 41.09 118 PRO A O 1
ATOM 951 N N . PRO A 1 119 ? -13.698 17.589 12.813 1.00 38.28 119 PRO A N 1
ATOM 952 C CA . PRO A 1 119 ? -13.499 17.513 14.267 1.00 38.28 119 PRO A CA 1
ATOM 953 C C . PRO A 1 119 ? -12.483 16.459 14.739 1.00 38.28 119 PRO A C 1
ATOM 955 O O . PRO A 1 119 ? -11.856 16.628 15.779 1.00 38.28 119 PRO A O 1
ATOM 958 N N . TYR A 1 120 ? -12.257 15.401 13.954 1.00 42.59 120 TYR A N 1
ATOM 959 C CA . TYR A 1 120 ? -11.296 14.338 14.266 1.00 42.59 120 TYR A CA 1
ATOM 960 C C . TYR A 1 120 ? -9.816 14.733 14.083 1.00 42.59 120 TYR A C 1
ATOM 962 O O . TYR A 1 120 ? -8.934 14.002 14.520 1.00 42.59 120 TYR A O 1
ATOM 970 N N . LEU A 1 121 ? -9.510 15.862 13.431 1.00 43.59 121 LEU A N 1
ATOM 971 C CA . LEU A 1 121 ? -8.145 16.407 13.353 1.00 43.59 121 LEU A CA 1
ATOM 972 C C . LEU A 1 121 ? -7.819 17.357 14.518 1.00 43.59 121 LEU A C 1
ATOM 974 O O . LEU A 1 121 ? -6.645 17.634 14.749 1.00 43.59 121 LEU A O 1
ATOM 978 N N . LEU A 1 122 ? -8.824 17.802 15.282 1.00 43.91 122 LEU A N 1
ATOM 979 C CA . LEU A 1 122 ? -8.638 18.605 16.500 1.00 43.91 122 LEU A CA 1
ATOM 980 C C . LEU A 1 122 ? -8.283 17.744 17.723 1.00 43.91 122 LEU A C 1
ATOM 982 O O . LEU A 1 122 ? -7.709 18.240 18.686 1.00 43.91 122 LEU A O 1
ATOM 986 N N . SER A 1 123 ? -8.568 16.439 17.697 1.00 41.09 123 SER A N 1
ATOM 987 C CA . SER A 1 123 ? -8.204 15.535 18.797 1.00 41.09 123 SER A CA 1
ATOM 988 C C . SER A 1 123 ? -6.720 15.153 18.814 1.00 41.09 123 SER A C 1
ATOM 990 O O . SER A 1 123 ? -6.264 14.561 19.783 1.00 41.09 123 SER A O 1
ATOM 992 N N . LEU A 1 124 ? -5.956 15.485 17.766 1.00 42.56 124 LEU A N 1
ATOM 993 C CA . LEU A 1 124 ? -4.509 15.240 17.698 1.00 42.56 124 LEU A CA 1
ATOM 994 C C . LEU A 1 124 ? -3.665 16.460 18.102 1.00 42.56 124 LEU A C 1
ATOM 996 O O . LEU A 1 124 ? -2.447 16.341 18.189 1.00 42.56 124 LEU A O 1
ATOM 1000 N N . SER A 1 125 ? -4.277 17.623 18.356 1.00 46.38 125 SER A N 1
ATOM 1001 C CA . SER A 1 125 ? -3.554 18.830 18.786 1.00 46.38 125 SER A CA 1
ATOM 1002 C C . SER A 1 125 ? -3.480 19.017 20.305 1.00 46.38 125 SER A C 1
ATOM 1004 O O . SER A 1 125 ? -2.768 19.911 20.748 1.00 46.38 125 SER A O 1
ATOM 1006 N N . ASN A 1 126 ? -4.164 18.188 21.105 1.00 41.59 126 ASN A N 1
ATOM 1007 C CA . ASN A 1 126 ? -4.284 18.396 22.557 1.00 41.59 126 ASN A CA 1
ATOM 1008 C C . ASN A 1 126 ? -3.443 17.463 23.450 1.00 41.59 126 ASN A C 1
ATOM 1010 O O . ASN A 1 126 ? -3.553 17.572 24.665 1.00 41.59 126 ASN A O 1
ATOM 1014 N N . GLU A 1 127 ? -2.575 16.598 22.912 1.00 44.09 127 GLU A N 1
ATOM 1015 C CA . GLU A 1 127 ? -1.752 15.684 23.739 1.00 44.09 127 GLU A CA 1
ATOM 1016 C C . GLU A 1 127 ? -0.232 15.941 23.696 1.00 44.09 127 GLU A C 1
ATOM 1018 O O . GLU A 1 127 ? 0.547 15.075 24.074 1.00 44.09 127 GLU A O 1
ATOM 1023 N N . PHE A 1 128 ? 0.231 17.127 23.281 1.00 39.34 128 PHE A N 1
ATOM 1024 C CA . PHE A 1 128 ? 1.675 17.447 23.271 1.00 39.34 128 PHE A CA 1
ATOM 1025 C C . PHE A 1 128 ? 2.088 18.657 24.121 1.00 39.34 128 PHE A C 1
ATOM 1027 O O . PHE A 1 128 ? 3.126 19.266 23.885 1.00 39.34 128 PHE A O 1
ATOM 1034 N N . HIS A 1 129 ? 1.321 18.959 25.166 1.00 37.28 129 HIS A N 1
ATOM 1035 C CA . HIS A 1 129 ? 1.809 19.733 26.306 1.00 37.28 129 HIS A CA 1
ATOM 1036 C C . HIS A 1 129 ? 1.472 18.966 27.575 1.00 37.28 129 HIS A C 1
ATOM 1038 O O . HIS A 1 129 ? 0.394 19.158 28.115 1.00 37.28 129 HIS A O 1
ATOM 1044 N N . LEU A 1 130 ? 2.358 18.061 27.985 1.00 36.22 130 LEU A N 1
ATOM 1045 C CA . LEU A 1 130 ? 2.556 17.594 29.361 1.00 36.22 130 LEU A CA 1
ATO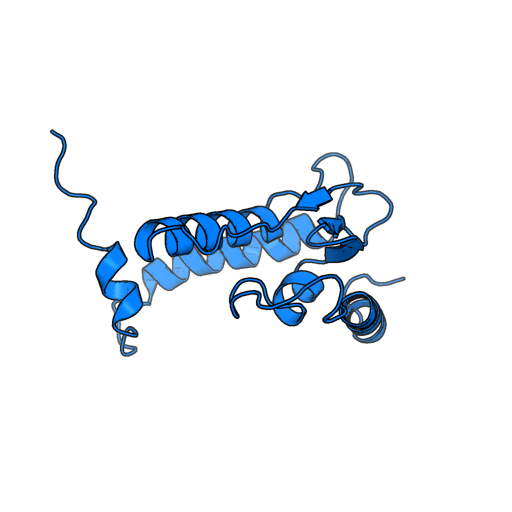M 1046 C C . LEU A 1 130 ? 3.625 16.500 29.303 1.00 36.22 130 LEU A C 1
ATOM 1048 O O . LEU A 1 130 ? 3.292 15.336 29.163 1.00 36.22 130 LEU A O 1
ATOM 1052 N N . PHE A 1 131 ? 4.892 16.897 29.300 1.00 29.36 131 PHE A N 1
ATOM 1053 C CA . PHE A 1 131 ? 5.991 16.323 30.084 1.00 29.36 131 PHE A CA 1
ATOM 1054 C C . PHE A 1 131 ? 7.143 17.334 29.960 1.00 29.36 131 PHE A C 1
ATOM 1056 O O . PHE A 1 131 ? 7.394 17.834 28.865 1.00 29.36 131 PHE A O 1
ATOM 1063 N N . GLU A 1 132 ? 7.677 17.708 31.122 1.00 36.62 132 GLU A N 1
ATOM 1064 C CA . GLU A 1 132 ? 8.475 18.904 31.460 1.00 36.62 132 GLU A CA 1
ATOM 1065 C C . GLU A 1 132 ? 9.606 19.295 30.498 1.00 36.62 132 GLU A C 1
ATOM 1067 O O . GLU A 1 132 ? 10.351 18.403 30.029 1.00 36.62 132 GLU A O 1
#

Sequence (132 aa):
RQPFSASSYNKRLESFRTSTYFAKPIALSPIVCARFGWINVKNDMLQCSHPGCGAVICININPKLSETASQFLIQRYREMLATSHAEHNKCPFRNDSEKWLLTKGEMRNKLYEGFIVPPYLLSLSNEFHLFE

pLDDT: mean 78.56, std 22.39, range [29.36, 98.44]

Radius of gyration: 16.4 Å; chains: 1; bounding box: 33×42×50 Å

InterPro domains:
  IPR012935 NuBaID, N-terminal domain [PF07967] (3-97)

Secondary structure (DSSP, 8-state):
--TTSHHHHHHHHTT--TTTS-S--GGG-HHHHHHTTEEEEETTEEEESSTTT--EEE----TTS-HHHHHHHHHHHHHHHHH-S-GGGT-HHHHHHHHHHHHHHHHHTTTTSSS---GGGTTTSSSSS---